Protein AF-A0A225UUI8-F1 (afdb_monomer)

Solvent-accessible surface area (backbone atoms only — not comparable to full-atom values): 7950 Å² total; per-residue (Å²): 134,84,84,74,78,85,65,75,52,76,45,76,52,72,54,65,91,89,71,49,69,57,58,53,52,52,50,53,52,51,49,32,45,74,70,74,38,69,58,26,63,43,40,30,12,69,45,67,69,58,5,58,72,57,80,35,36,26,50,45,74,73,54,43,32,38,93,92,49,36,50,56,74,58,83,82,50,72,66,54,30,56,53,55,65,54,36,47,36,39,35,34,38,50,42,36,50,27,39,46,57,48,54,50,26,48,30,55,51,33,12,75,51,35,99,37,56,92,35,69,51,18,57,34,25,37,36,38,26,36,40,81,88,52,80,70,33,86,94,52,56,55,63,123

Sequence (144 aa):
MAYSLKDQLIGYLGGEAGTGKSTVVDALLTFAQKWGRTGSVETLAFTGVAAINIHGRTIHSARNLKLNGAEPNSAPTIEMKSKFSRVVLVIIDEISITDQGLLGGMDAVSRSMSKTPNKYMGGKHVLFIGDFLQLPPVAGSPCK

Organism: NCBI:txid4795

Nearest PDB structures (foldseek):
  6s3h-assembly2_B  TM=8.633E-01  e=3.816E-10  Thermus oshimai JL-2
  7bil-assembly1_A  TM=8.461E-01  e=1.020E-09  Thermus oshimai JL-2
  8bnv-assembly1_A  TM=8.263E-01  e=5.038E-09  Deferribacter desulfuricans
  6xzt-assembly2_B  TM=7.621E-01  e=4.456E-09  Thermus oshimai JL-2
  8bns-assembly1_B  TM=7.630E-01  e=1.831E-08  Sulfurihydrogenibium sp. YO3AOP1

InterPro domains:
  IPR010285 DNA helicase Pif1-like, DEAD-box helicase domain [PF05970] (12-140)
  IPR027417 P-loop containing nucleoside triphosphate hydrolase [G3DSA:3.40.50.300] (2-144)
  IPR027417 P-loop containing nucleoside triphosphate hydrolase [SSF52540] (12-139)
  IPR051055 PIF1 DNA helicase [PTHR47642] (13-140)

Secondary structure (DSSP, 8-state):
------S--EEEEE--TTSSHHHHHHHHHHHHHHTT-TTSEEEEESSHHHHHHTT-EEHHHHHTB-TTSSSBSSPPPHHHHHHHHH--EEEEE-GGG-BHHHHHHHHHHHHHTSS-TTSGGGG-EEEEEE-TTSPPPTTS-B--

Structure (mmCIF, N/CA/C/O backbone):
data_AF-A0A225UUI8-F1
#
_entry.id   AF-A0A225UUI8-F1
#
loop_
_atom_site.group_PDB
_atom_site.id
_atom_site.type_symbol
_atom_site.label_atom_id
_atom_site.label_alt_id
_atom_site.label_comp_id
_atom_site.label_asym_id
_atom_site.label_entity_id
_atom_site.label_seq_id
_atom_site.pdbx_PDB_ins_code
_atom_site.Cartn_x
_atom_site.Cartn_y
_atom_site.Cartn_z
_atom_site.occupancy
_atom_site.B_iso_or_equiv
_atom_site.auth_seq_id
_atom_site.auth_comp_id
_atom_site.auth_asym_id
_atom_site.auth_atom_id
_atom_site.pdbx_PDB_model_num
ATOM 1 N N . MET A 1 1 ? -28.727 -9.499 4.045 1.00 37.12 1 MET A N 1
ATOM 2 C CA . MET A 1 1 ? -27.684 -10.454 3.613 1.00 37.12 1 MET A CA 1
ATOM 3 C C . MET A 1 1 ? -26.326 -9.797 3.793 1.00 37.12 1 MET A C 1
ATOM 5 O O . MET A 1 1 ? -26.022 -8.855 3.075 1.00 37.12 1 MET A O 1
ATOM 9 N N . ALA A 1 2 ? -25.545 -10.214 4.789 1.00 40.81 2 ALA A N 1
ATOM 10 C CA . ALA A 1 2 ? -24.161 -9.768 4.915 1.00 40.81 2 ALA A CA 1
ATOM 11 C C . ALA A 1 2 ? -23.314 -10.620 3.964 1.00 40.81 2 ALA A C 1
ATOM 13 O O . ALA A 1 2 ? -23.236 -11.834 4.144 1.00 40.81 2 ALA A O 1
ATOM 14 N N . TYR A 1 3 ? -22.724 -10.014 2.933 1.00 47.34 3 TYR A N 1
ATOM 15 C CA . TYR A 1 3 ? -21.695 -10.686 2.143 1.00 47.34 3 TYR A CA 1
ATOM 16 C C . TYR A 1 3 ? -20.534 -11.026 3.085 1.00 47.34 3 TYR A C 1
ATOM 18 O O . TYR A 1 3 ? -19.801 -10.145 3.531 1.00 47.34 3 TYR A O 1
ATOM 26 N N . SER A 1 4 ? -20.400 -12.304 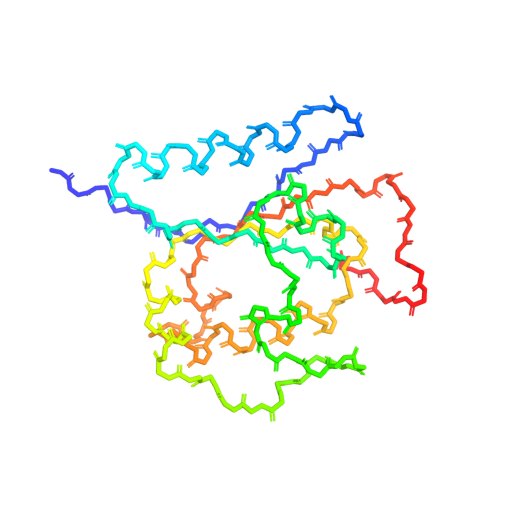3.434 1.00 46.94 4 SER A N 1
ATOM 27 C CA . SER A 1 4 ? -19.213 -12.822 4.103 1.00 46.94 4 SER A CA 1
ATOM 28 C C . SER A 1 4 ? -18.116 -12.898 3.041 1.00 46.94 4 SER A C 1
ATOM 30 O O . SER A 1 4 ? -18.124 -13.801 2.207 1.00 46.94 4 SER A O 1
ATOM 32 N N . LEU A 1 5 ? -17.225 -11.901 3.011 1.00 58.38 5 LEU A N 1
ATOM 33 C CA . LEU A 1 5 ? -15.968 -11.974 2.261 1.00 58.38 5 LEU A CA 1
ATOM 34 C C . LEU A 1 5 ? -15.175 -13.137 2.858 1.00 58.38 5 LEU A C 1
ATOM 36 O O . LEU A 1 5 ? -14.598 -13.000 3.936 1.00 58.38 5 LEU A O 1
ATOM 40 N N . LYS A 1 6 ? -15.266 -14.313 2.228 1.00 63.12 6 LYS A N 1
ATOM 41 C CA . LYS A 1 6 ? -14.818 -15.555 2.863 1.00 63.12 6 LYS A CA 1
ATOM 42 C C . LYS A 1 6 ? -13.304 -15.695 2.951 1.00 63.12 6 LYS A C 1
ATOM 44 O O . LYS A 1 6 ? -12.867 -16.380 3.860 1.00 63.12 6 LYS A O 1
ATOM 49 N N . ASP A 1 7 ? -12.523 -14.955 2.167 1.00 84.00 7 ASP A N 1
ATOM 50 C CA . ASP A 1 7 ? -11.063 -14.966 2.270 1.00 84.00 7 ASP A CA 1
ATOM 51 C C . ASP A 1 7 ? -10.444 -13.595 1.981 1.00 84.00 7 ASP A C 1
ATOM 53 O O . ASP A 1 7 ? -11.041 -12.714 1.353 1.00 84.00 7 ASP A O 1
ATOM 57 N N . GLN A 1 8 ? -9.226 -13.394 2.483 1.00 91.81 8 GLN A N 1
ATOM 58 C CA . GLN A 1 8 ? -8.447 -12.194 2.203 1.00 91.81 8 GLN A CA 1
ATOM 59 C C . GLN A 1 8 ? -8.029 -12.194 0.727 1.00 91.81 8 GLN A C 1
ATOM 61 O O . GLN A 1 8 ? -7.195 -12.994 0.321 1.00 91.81 8 GLN A O 1
ATOM 66 N N . LEU A 1 9 ? -8.566 -11.264 -0.066 1.00 93.81 9 LEU A N 1
ATOM 67 C CA . LEU A 1 9 ? -8.033 -10.955 -1.395 1.00 93.81 9 LEU A CA 1
ATOM 68 C C . LEU A 1 9 ? -6.578 -10.468 -1.310 1.00 93.81 9 LEU A C 1
ATOM 70 O O . LEU A 1 9 ? -6.300 -9.456 -0.662 1.00 93.81 9 LEU A O 1
ATOM 74 N N . ILE A 1 10 ? -5.699 -11.158 -2.029 1.00 94.56 10 ILE A N 1
ATOM 75 C CA . ILE A 1 10 ? -4.363 -10.703 -2.415 1.00 94.56 10 ILE A CA 1
ATOM 76 C C . ILE A 1 10 ? -4.329 -10.791 -3.941 1.00 94.56 10 ILE A C 1
ATOM 78 O O . ILE A 1 10 ? -4.325 -11.887 -4.495 1.00 94.56 10 ILE A O 1
ATOM 82 N N . GLY A 1 11 ? -4.416 -9.646 -4.613 1.00 94.31 11 GLY A N 1
ATOM 83 C CA . GLY A 1 11 ? -4.537 -9.558 -6.067 1.00 94.31 11 GLY A CA 1
ATOM 84 C C . GLY A 1 11 ? -3.393 -8.778 -6.702 1.00 94.31 11 GLY A C 1
ATOM 85 O O . GLY A 1 11 ? -2.742 -7.970 -6.042 1.00 94.31 11 GLY A O 1
ATOM 86 N N . TYR A 1 12 ? -3.192 -8.997 -7.999 1.00 94.12 12 TYR A N 1
ATOM 87 C CA . TYR A 1 12 ? -2.269 -8.237 -8.835 1.00 94.12 12 TYR A CA 1
ATOM 88 C C . TYR A 1 12 ? -2.999 -7.724 -10.080 1.00 94.12 12 TYR A C 1
ATOM 90 O O . TYR A 1 12 ? -3.720 -8.479 -10.733 1.00 94.12 12 TYR A O 1
ATOM 98 N N . LEU A 1 13 ? -2.812 -6.445 -10.397 1.00 92.88 13 LEU A N 1
ATOM 99 C CA . LEU A 1 13 ? -3.278 -5.792 -11.613 1.00 92.88 13 LEU A CA 1
ATOM 100 C C . LEU A 1 13 ? -2.059 -5.363 -12.435 1.00 92.88 13 LEU A C 1
ATOM 102 O O . LEU A 1 13 ? -1.441 -4.328 -12.176 1.00 92.88 13 LEU A O 1
ATOM 106 N N . GLY A 1 14 ? -1.730 -6.194 -13.420 1.00 90.50 14 GLY A N 1
ATOM 107 C CA . GLY A 1 14 ? -0.662 -5.945 -14.379 1.00 90.50 14 GLY A CA 1
ATOM 108 C C . GLY A 1 14 ? -1.147 -5.299 -15.669 1.00 90.50 14 GLY A C 1
ATOM 109 O O . GLY A 1 14 ? -2.333 -5.324 -15.995 1.00 90.50 14 GLY A O 1
ATOM 110 N N . GLY A 1 15 ? -0.203 -4.739 -16.416 1.00 85.69 15 GLY A N 1
ATOM 111 C CA . GLY A 1 15 ? -0.424 -4.204 -17.755 1.00 85.69 15 GLY A CA 1
ATOM 112 C C . GLY A 1 15 ? 0.651 -3.195 -18.125 1.00 85.69 15 GLY A C 1
ATOM 113 O O . GLY A 1 15 ? 1.226 -2.562 -17.240 1.00 85.69 15 GLY A O 1
ATOM 114 N N . GLU A 1 16 ? 0.877 -2.998 -19.420 1.00 82.69 16 GLU A N 1
ATOM 115 C CA . GLU A 1 16 ? 1.845 -2.023 -19.931 1.00 82.69 16 GLU A CA 1
ATOM 116 C C . GLU A 1 16 ? 1.486 -0.576 -19.549 1.00 82.69 16 GLU A C 1
ATOM 118 O O . GLU A 1 16 ? 0.378 -0.275 -19.072 1.00 82.69 16 GLU A O 1
ATOM 123 N N . ALA A 1 17 ? 2.416 0.359 -19.738 1.00 79.44 17 ALA A N 1
ATOM 124 C CA . ALA A 1 17 ? 2.125 1.786 -19.617 1.00 79.44 17 ALA A CA 1
ATOM 125 C C . ALA A 1 17 ? 0.946 2.189 -20.530 1.00 79.44 17 ALA A C 1
ATOM 127 O O . ALA A 1 17 ? 0.825 1.725 -21.658 1.00 79.44 17 ALA A O 1
ATOM 128 N N . GLY A 1 18 ? 0.041 3.036 -20.030 1.00 81.44 18 GLY A N 1
ATOM 129 C CA . GLY A 1 18 ? -1.124 3.496 -20.803 1.00 81.44 18 GLY A CA 1
ATOM 130 C C . GLY A 1 18 ? -2.328 2.541 -20.848 1.00 81.44 18 GLY A C 1
ATOM 131 O O . GLY A 1 18 ? -3.357 2.905 -21.402 1.00 81.44 18 GLY A O 1
ATOM 132 N N . THR A 1 19 ? -2.272 1.372 -20.201 1.00 86.00 19 THR A N 1
ATOM 133 C CA . THR A 1 19 ? -3.394 0.401 -20.151 1.00 86.00 19 THR A CA 1
ATOM 134 C C . THR A 1 19 ? -4.546 0.777 -19.204 1.00 86.00 19 THR A C 1
ATOM 136 O O . THR A 1 19 ? -5.499 0.018 -19.058 1.00 86.00 19 THR A O 1
ATOM 139 N N . GLY A 1 20 ? -4.484 1.940 -18.545 1.00 86.62 20 GLY A N 1
ATOM 140 C CA . GLY A 1 20 ? -5.561 2.426 -17.670 1.00 86.62 20 GLY A CA 1
ATOM 141 C C . GLY A 1 20 ? -5.537 1.893 -16.230 1.00 86.62 20 GLY A C 1
ATOM 142 O O . GLY A 1 20 ? -6.542 1.985 -15.532 1.00 86.62 20 GLY A O 1
ATOM 143 N N . LYS A 1 21 ? -4.403 1.369 -15.740 1.00 90.62 21 LYS A N 1
ATOM 144 C CA . LYS A 1 21 ? -4.266 0.898 -14.343 1.00 90.62 21 LYS A CA 1
ATOM 145 C C . LYS A 1 21 ? -4.662 1.969 -13.314 1.00 90.62 21 LYS A C 1
ATOM 147 O O . LYS A 1 21 ? -5.450 1.686 -12.416 1.00 90.62 21 LYS A O 1
ATOM 152 N N . SER A 1 22 ? -4.197 3.209 -13.486 1.00 89.12 22 SER A N 1
ATOM 153 C CA . SER A 1 22 ? -4.571 4.334 -12.613 1.00 89.12 22 SER A CA 1
ATOM 154 C C . SER A 1 22 ? -6.072 4.635 -12.675 1.00 89.12 22 SER A C 1
ATOM 156 O O . SER A 1 22 ? -6.688 4.876 -11.645 1.00 89.12 22 SER A O 1
ATOM 158 N N . THR A 1 23 ? -6.706 4.476 -13.842 1.00 92.19 23 THR A N 1
ATOM 159 C CA . THR A 1 23 ? -8.164 4.619 -13.993 1.00 92.19 23 THR A CA 1
ATOM 160 C C . THR A 1 23 ? -8.937 3.598 -13.155 1.00 92.19 23 THR A C 1
ATOM 162 O O . THR A 1 23 ? -10.003 3.913 -12.625 1.00 92.19 23 THR A O 1
ATOM 165 N N . VAL A 1 24 ? -8.409 2.381 -12.979 1.00 93.88 24 VAL A N 1
ATOM 166 C CA . VAL A 1 24 ? -9.006 1.384 -12.073 1.00 93.88 24 VAL A CA 1
ATOM 167 C C . VAL A 1 24 ? -8.914 1.846 -10.618 1.00 93.88 24 VAL A C 1
ATOM 169 O O . VAL A 1 24 ? -9.884 1.710 -9.871 1.00 93.88 24 VAL A O 1
ATOM 172 N N . VAL A 1 25 ? -7.782 2.431 -10.215 1.00 94.56 25 VAL A N 1
ATOM 173 C CA . VAL A 1 25 ? -7.618 3.002 -8.870 1.00 94.56 25 VAL A CA 1
ATOM 174 C C . VAL A 1 25 ? -8.617 4.134 -8.637 1.00 94.56 25 VAL A C 1
ATOM 176 O O . VAL A 1 25 ? -9.333 4.117 -7.633 1.00 94.56 25 VAL A O 1
ATOM 179 N N . ASP A 1 26 ? -8.745 5.056 -9.590 1.00 95.06 26 ASP A N 1
ATOM 180 C CA . ASP A 1 26 ? -9.687 6.177 -9.513 1.00 95.06 26 ASP A CA 1
ATOM 181 C C . ASP A 1 26 ? -11.137 5.700 -9.412 1.00 95.06 26 ASP A C 1
ATOM 183 O O . ASP A 1 26 ? -11.925 6.231 -8.621 1.00 95.06 26 ASP A O 1
ATOM 187 N N . ALA A 1 27 ? -11.495 4.657 -10.164 1.00 95.69 27 ALA A N 1
ATOM 188 C CA . ALA A 1 27 ? -12.815 4.046 -10.095 1.00 95.69 27 ALA A CA 1
ATOM 189 C C . ALA A 1 27 ? -13.091 3.448 -8.705 1.00 95.69 27 ALA A C 1
ATOM 191 O O . ALA A 1 27 ? -14.172 3.668 -8.153 1.00 95.69 27 ALA A O 1
ATOM 192 N N . LEU A 1 28 ? -12.120 2.747 -8.105 1.00 95.69 28 LEU A N 1
ATOM 193 C CA . LEU A 1 28 ? -12.242 2.173 -6.758 1.00 95.69 28 LEU A CA 1
ATOM 194 C C . LEU A 1 28 ? -12.359 3.252 -5.672 1.00 95.69 28 LEU A C 1
ATOM 196 O O . LEU A 1 28 ? -13.188 3.129 -4.765 1.00 95.69 28 LEU A O 1
ATOM 200 N N . LEU A 1 29 ? -11.572 4.325 -5.771 1.00 95.88 29 LEU A N 1
ATOM 201 C CA . LEU A 1 29 ? -11.645 5.468 -4.858 1.00 95.88 29 LEU A CA 1
ATOM 202 C C . LEU A 1 29 ? -12.996 6.185 -4.971 1.00 95.88 29 LEU A C 1
ATOM 204 O O . LEU A 1 29 ? -13.671 6.407 -3.961 1.00 95.88 29 LEU A O 1
ATOM 208 N N . THR A 1 30 ? -13.433 6.473 -6.199 1.00 96.25 30 THR A N 1
ATOM 209 C CA . THR A 1 30 ? -14.732 7.102 -6.487 1.00 96.25 30 THR A CA 1
ATOM 210 C C . THR A 1 30 ? -15.881 6.254 -5.959 1.00 96.25 30 THR A C 1
ATOM 212 O O . THR A 1 30 ? -16.831 6.763 -5.363 1.00 96.25 30 THR A O 1
ATOM 215 N N . PHE A 1 31 ? -15.798 4.942 -6.149 1.00 95.75 31 PHE A N 1
ATOM 216 C CA . PHE A 1 31 ? -16.769 3.991 -5.642 1.00 95.75 31 PHE A CA 1
ATOM 217 C C . PHE A 1 31 ? -16.845 4.011 -4.113 1.00 95.75 31 PHE A C 1
ATOM 219 O O . PHE A 1 31 ? -17.935 4.147 -3.557 1.00 95.75 31 PHE A O 1
ATOM 226 N N . ALA A 1 32 ? -15.701 3.947 -3.426 1.00 95.25 32 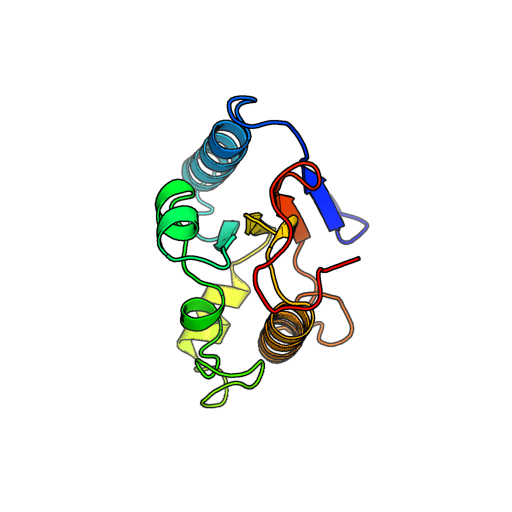ALA A N 1
ATOM 227 C CA . ALA A 1 32 ? -15.645 4.014 -1.969 1.00 95.25 32 ALA A CA 1
ATOM 228 C C . ALA A 1 32 ? -16.242 5.324 -1.432 1.00 95.25 32 ALA A C 1
ATOM 230 O O . ALA A 1 32 ? -16.984 5.305 -0.447 1.00 95.25 32 ALA A O 1
ATOM 231 N N . GLN A 1 33 ? -15.973 6.448 -2.102 1.00 95.06 33 GLN A N 1
ATOM 232 C CA . GLN A 1 33 ? -16.546 7.748 -1.761 1.00 95.06 33 GLN A CA 1
ATOM 233 C C . GLN A 1 33 ? -18.067 7.768 -1.957 1.00 95.06 33 GLN A C 1
ATOM 235 O O . GLN A 1 33 ? -18.797 8.129 -1.033 1.00 95.06 33 GLN A O 1
ATOM 240 N N . LYS A 1 34 ? -18.561 7.344 -3.128 1.00 96.06 34 LYS A N 1
ATOM 241 C CA . LYS A 1 34 ? -20.002 7.306 -3.435 1.00 96.06 34 LYS A CA 1
ATOM 242 C C . LYS A 1 34 ? -20.777 6.390 -2.494 1.00 96.06 34 LYS A C 1
ATOM 244 O O . LYS A 1 34 ? -21.935 6.661 -2.197 1.00 96.06 34 LYS A O 1
ATOM 249 N N . TRP A 1 35 ? -20.133 5.344 -1.983 1.00 94.50 35 TRP A N 1
ATOM 250 C CA . TRP A 1 35 ? -20.734 4.427 -1.018 1.00 94.50 35 TRP A CA 1
ATOM 251 C C . TRP A 1 35 ? -20.611 4.890 0.447 1.00 94.50 35 TRP A C 1
ATOM 253 O O . TRP A 1 35 ? -20.917 4.124 1.363 1.00 94.50 35 TRP A O 1
ATOM 263 N N . GLY A 1 36 ? -20.148 6.121 0.697 1.00 94.19 36 GLY A N 1
ATOM 264 C CA . GLY A 1 36 ? -20.007 6.683 2.045 1.00 94.19 36 GLY A CA 1
ATOM 265 C C . GLY A 1 36 ? -18.900 6.029 2.879 1.00 94.19 36 GLY 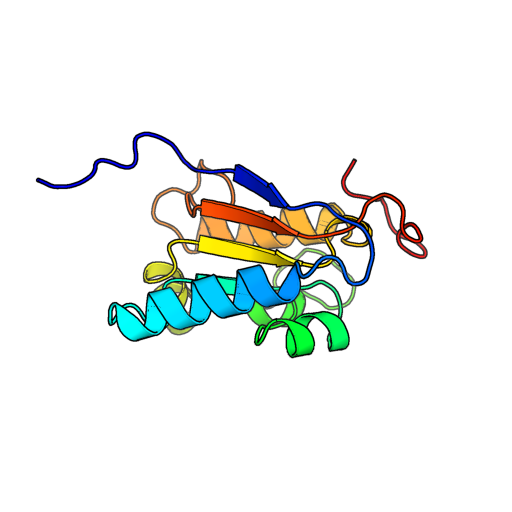A C 1
ATOM 266 O O . GLY A 1 36 ? -18.906 6.119 4.104 1.00 94.19 36 GLY A O 1
ATOM 267 N N . ARG A 1 37 ? -17.949 5.347 2.232 1.00 94.12 37 ARG A N 1
ATOM 268 C CA . ARG A 1 37 ? -16.831 4.628 2.861 1.00 94.12 37 ARG A CA 1
ATOM 269 C C . ARG A 1 37 ? -15.491 5.276 2.525 1.00 94.12 37 ARG A C 1
ATOM 271 O O . ARG A 1 37 ? -14.508 4.589 2.233 1.00 94.12 37 ARG A O 1
ATOM 278 N N . THR A 1 38 ? -15.437 6.602 2.572 1.00 91.94 38 THR A N 1
ATOM 279 C CA . THR A 1 38 ? -14.199 7.364 2.384 1.00 91.94 38 THR A CA 1
ATOM 280 C C . THR A 1 38 ? -13.123 6.883 3.363 1.00 91.94 38 THR A C 1
ATOM 282 O O . THR A 1 38 ? -13.368 6.761 4.564 1.00 91.94 38 THR A O 1
ATOM 285 N N . GLY A 1 39 ? -11.931 6.579 2.846 1.00 92.38 39 GLY A N 1
ATOM 286 C CA . GLY A 1 39 ? -10.819 6.022 3.627 1.00 92.38 39 GLY A CA 1
ATOM 287 C C . GLY A 1 39 ? -10.854 4.501 3.824 1.00 92.38 39 GLY A C 1
ATOM 288 O O . GLY A 1 39 ? -10.004 3.969 4.533 1.00 92.38 39 GLY A O 1
ATOM 289 N N . SER A 1 40 ? -11.801 3.786 3.203 1.00 96.12 40 SER A N 1
ATOM 290 C CA . SER A 1 40 ? -11.772 2.314 3.143 1.00 96.12 40 SER A CA 1
ATOM 291 C C . SER A 1 40 ? -10.772 1.762 2.122 1.00 96.12 40 SER A C 1
ATOM 293 O O . SER A 1 40 ? -10.412 0.588 2.196 1.00 96.12 40 SER A O 1
ATOM 295 N N . VAL A 1 41 ? -10.289 2.599 1.206 1.00 97.12 41 VAL A N 1
ATOM 296 C CA . VAL A 1 41 ? -9.220 2.277 0.259 1.00 97.12 41 VAL A CA 1
ATOM 297 C C . VAL A 1 41 ? -8.024 3.161 0.600 1.00 97.12 41 VAL A C 1
ATOM 299 O O . VAL A 1 41 ? -8.163 4.382 0.668 1.00 97.12 41 VAL A O 1
ATOM 302 N N . GLU A 1 42 ? -6.870 2.551 0.857 1.00 97.31 42 GLU A N 1
ATOM 303 C CA . GLU A 1 42 ? -5.596 3.247 1.055 1.00 97.31 42 GLU A CA 1
ATOM 304 C C . GLU A 1 42 ? -4.686 2.956 -0.138 1.00 97.31 42 GLU A C 1
ATOM 306 O O . GLU A 1 42 ? -4.409 1.794 -0.420 1.00 97.31 42 GLU A O 1
ATOM 311 N N . THR A 1 43 ? -4.220 3.995 -0.830 1.00 96.88 43 THR A N 1
ATOM 312 C CA . THR A 1 43 ? -3.310 3.881 -1.976 1.00 96.88 43 THR A CA 1
ATOM 313 C C . THR A 1 43 ? -1.892 4.267 -1.569 1.00 96.88 43 THR A C 1
ATOM 315 O O . THR A 1 43 ? -1.662 5.288 -0.910 1.00 96.88 43 THR A O 1
ATOM 318 N N . LEU A 1 44 ? -0.932 3.417 -1.924 1.00 96.19 44 LEU A N 1
ATOM 319 C CA . LEU A 1 44 ? 0.467 3.517 -1.536 1.00 96.19 44 LEU A CA 1
ATOM 320 C C . LEU A 1 44 ? 1.372 3.271 -2.739 1.00 96.19 44 LEU A C 1
ATOM 322 O O . LEU A 1 44 ? 1.030 2.485 -3.614 1.00 96.19 44 LEU A O 1
ATOM 326 N N . ALA A 1 45 ? 2.538 3.906 -2.760 1.00 93.62 45 ALA A N 1
ATOM 327 C CA . ALA A 1 45 ? 3.564 3.644 -3.767 1.00 93.62 45 ALA A CA 1
ATOM 328 C C . ALA A 1 45 ? 4.975 3.767 -3.180 1.00 93.62 45 ALA A C 1
ATOM 330 O O . ALA A 1 45 ? 5.171 4.342 -2.101 1.00 93.62 45 ALA A O 1
ATOM 331 N N . PHE A 1 46 ? 5.973 3.251 -3.899 1.00 88.31 46 PHE A N 1
ATOM 332 C CA . PHE A 1 46 ? 7.376 3.399 -3.510 1.00 88.31 46 PHE A CA 1
ATOM 333 C C . PHE A 1 46 ? 7.865 4.850 -3.655 1.00 88.31 46 PHE A C 1
ATOM 335 O O . PHE A 1 46 ? 8.432 5.415 -2.716 1.00 88.31 46 PHE A O 1
ATOM 342 N N . THR A 1 47 ? 7.600 5.474 -4.807 1.00 88.19 47 THR A N 1
ATOM 343 C CA . THR A 1 47 ? 8.073 6.827 -5.135 1.00 88.19 47 THR A CA 1
ATOM 344 C C . THR A 1 47 ? 7.005 7.894 -4.891 1.00 88.19 47 THR A C 1
ATOM 346 O O . THR A 1 47 ? 5.803 7.626 -4.912 1.00 88.19 47 THR A O 1
ATOM 349 N N . GLY A 1 48 ? 7.443 9.138 -4.671 1.00 88.31 48 GLY A N 1
ATOM 350 C CA . GLY A 1 48 ? 6.534 10.272 -4.471 1.00 88.31 48 GLY A CA 1
ATOM 351 C C . GLY A 1 48 ? 5.680 10.588 -5.702 1.00 88.31 48 GLY A C 1
ATOM 352 O O . GLY A 1 48 ? 4.496 10.872 -5.561 1.00 88.31 48 GLY A O 1
ATOM 353 N N . VAL A 1 49 ? 6.254 10.485 -6.905 1.00 89.06 49 VAL A N 1
ATOM 354 C CA . VAL A 1 49 ? 5.534 10.744 -8.163 1.00 89.06 49 VAL A CA 1
ATOM 355 C C . VAL A 1 49 ? 4.430 9.708 -8.378 1.00 89.06 49 VAL A C 1
ATOM 357 O O . VAL A 1 49 ? 3.288 10.084 -8.630 1.00 89.06 49 VAL A O 1
ATOM 360 N N . ALA A 1 50 ? 4.733 8.419 -8.189 1.00 88.44 50 ALA A N 1
ATOM 361 C CA . ALA A 1 50 ? 3.729 7.362 -8.292 1.00 88.44 50 ALA A CA 1
ATOM 362 C C . ALA A 1 50 ? 2.623 7.529 -7.240 1.00 88.44 50 ALA A C 1
ATOM 364 O O . ALA A 1 50 ? 1.444 7.428 -7.564 1.00 88.44 50 ALA A O 1
ATOM 365 N N . ALA A 1 51 ? 2.985 7.883 -6.000 1.00 92.56 51 ALA A N 1
ATOM 366 C CA . ALA A 1 51 ? 2.006 8.134 -4.946 1.00 92.56 51 ALA A CA 1
ATOM 367 C C . ALA A 1 51 ? 1.029 9.262 -5.317 1.00 92.56 51 ALA A C 1
ATOM 369 O O . ALA A 1 51 ? -0.169 9.121 -5.088 1.00 92.56 51 ALA A O 1
ATOM 370 N N . ILE A 1 52 ? 1.511 10.355 -5.918 1.00 91.81 52 ILE A N 1
ATOM 371 C CA . ILE A 1 52 ? 0.654 11.459 -6.378 1.00 91.81 52 ILE A CA 1
ATOM 372 C C . ILE A 1 52 ? -0.313 10.986 -7.472 1.00 91.81 52 ILE A C 1
ATOM 374 O O . ILE A 1 52 ? -1.498 11.312 -7.406 1.00 91.81 52 ILE A O 1
ATOM 378 N N . ASN A 1 53 ? 0.167 10.181 -8.424 1.00 88.44 53 ASN A N 1
ATOM 379 C CA . ASN A 1 53 ? -0.630 9.695 -9.556 1.00 88.44 53 ASN A CA 1
ATOM 380 C C . ASN A 1 53 ? -1.822 8.819 -9.145 1.00 88.44 53 ASN A C 1
ATOM 382 O O . ASN A 1 53 ? -2.792 8.737 -9.889 1.00 88.44 53 ASN A O 1
ATOM 386 N N . ILE A 1 54 ? -1.763 8.179 -7.976 1.00 90.88 54 ILE A N 1
ATOM 387 C CA . ILE A 1 54 ? -2.836 7.327 -7.434 1.00 90.88 54 ILE A CA 1
ATOM 388 C C . ILE A 1 54 ? -3.544 7.953 -6.222 1.00 90.88 54 ILE A C 1
ATOM 390 O O . ILE A 1 54 ? -4.159 7.245 -5.415 1.00 90.88 54 ILE A O 1
ATOM 394 N N . HIS A 1 55 ? -3.401 9.270 -6.038 1.00 93.00 55 HIS A N 1
ATOM 395 C CA . HIS A 1 55 ? -3.975 10.019 -4.913 1.00 93.00 55 HIS A CA 1
ATOM 396 C C . HIS A 1 55 ? -3.597 9.453 -3.531 1.00 93.00 55 HIS A C 1
ATOM 398 O O . HIS A 1 55 ? -4.387 9.471 -2.585 1.00 93.00 55 HIS A O 1
ATOM 404 N N . GLY A 1 56 ? -2.385 8.915 -3.432 1.00 94.25 56 GLY A N 1
ATOM 405 C CA . GLY A 1 56 ? -1.897 8.146 -2.301 1.00 94.25 56 GLY A CA 1
ATOM 406 C C . GLY A 1 56 ? -0.739 8.792 -1.559 1.00 94.25 56 GLY A C 1
ATOM 407 O O . GLY A 1 56 ? -0.483 9.995 -1.620 1.00 94.25 56 GLY A O 1
ATOM 408 N N . ARG A 1 57 ? -0.031 7.953 -0.806 1.00 95.50 57 ARG A N 1
ATOM 409 C CA . ARG A 1 57 ? 1.159 8.330 -0.035 1.00 95.50 57 ARG A CA 1
ATOM 410 C C . ARG A 1 57 ? 2.297 7.363 -0.312 1.00 95.50 57 ARG A C 1
ATOM 412 O O . ARG A 1 57 ? 2.078 6.223 -0.704 1.00 95.50 57 ARG A O 1
ATOM 419 N N . THR A 1 58 ? 3.526 7.791 -0.057 1.00 94.75 58 THR A N 1
ATOM 420 C CA . THR A 1 58 ? 4.648 6.850 -0.095 1.00 94.75 58 THR A CA 1
ATOM 421 C C . THR A 1 58 ? 4.529 5.830 1.037 1.00 94.75 58 THR A C 1
ATOM 423 O O . THR A 1 58 ? 4.044 6.162 2.123 1.00 94.75 58 THR A O 1
ATOM 426 N N . ILE A 1 59 ? 5.023 4.607 0.829 1.00 94.50 59 ILE A N 1
ATOM 427 C CA . ILE A 1 59 ? 5.064 3.572 1.879 1.00 94.50 59 ILE A CA 1
ATOM 428 C C . ILE A 1 59 ? 5.765 4.103 3.143 1.00 94.50 59 ILE A C 1
ATOM 430 O O . ILE A 1 59 ? 5.242 3.965 4.252 1.00 94.50 59 ILE A O 1
ATOM 434 N N . HIS A 1 60 ? 6.894 4.800 2.964 1.00 93.50 60 HIS A N 1
ATOM 435 C CA . HIS A 1 60 ? 7.655 5.434 4.043 1.00 93.50 60 HIS A CA 1
ATOM 436 C C . HIS A 1 60 ? 6.792 6.365 4.902 1.00 93.50 60 HIS A C 1
ATOM 438 O O . HIS A 1 60 ? 6.739 6.215 6.122 1.00 93.50 60 HIS A O 1
ATOM 444 N N . SER A 1 61 ? 6.066 7.293 4.272 1.00 93.06 61 SER A N 1
ATOM 445 C CA . SER A 1 61 ? 5.225 8.257 4.993 1.00 93.06 61 SER A CA 1
ATOM 446 C C . SER A 1 61 ? 3.978 7.613 5.608 1.00 93.06 61 SER A C 1
ATOM 448 O O . SER A 1 61 ? 3.565 7.980 6.706 1.00 93.06 61 SER A O 1
ATOM 450 N N . ALA A 1 62 ? 3.383 6.619 4.945 1.00 94.06 62 ALA A N 1
ATOM 451 C CA . ALA A 1 62 ? 2.170 5.962 5.423 1.00 94.06 62 ALA A CA 1
ATOM 452 C C . ALA A 1 62 ? 2.402 5.016 6.608 1.00 94.06 62 ALA A C 1
ATOM 454 O O . ALA A 1 62 ? 1.473 4.770 7.385 1.00 94.06 62 ALA A O 1
ATOM 455 N N . ARG A 1 63 ? 3.612 4.463 6.735 1.00 95.06 63 ARG A N 1
ATOM 456 C CA . ARG A 1 63 ? 3.990 3.519 7.797 1.00 95.06 63 ARG A CA 1
ATOM 457 C C . ARG A 1 63 ? 5.059 4.057 8.749 1.00 95.06 63 ARG A C 1
ATOM 459 O O . ARG A 1 63 ? 5.442 3.344 9.667 1.00 95.06 63 ARG A O 1
ATOM 466 N N . ASN A 1 64 ? 5.463 5.319 8.589 1.00 94.75 64 ASN A N 1
ATOM 467 C CA . ASN A 1 64 ? 6.497 5.977 9.389 1.00 94.75 64 ASN A CA 1
ATOM 468 C C . ASN A 1 64 ? 7.818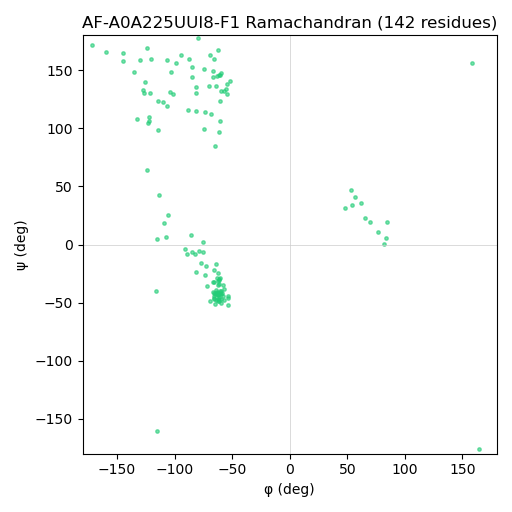 5.183 9.417 1.00 94.75 64 ASN A C 1
ATOM 470 O O . ASN A 1 64 ? 8.388 4.947 10.482 1.00 94.75 64 ASN A O 1
ATOM 474 N N . LEU A 1 65 ? 8.275 4.730 8.247 1.00 93.12 65 LEU A N 1
ATOM 475 C CA . LEU A 1 65 ? 9.518 3.964 8.109 1.00 93.12 65 LEU A CA 1
ATOM 476 C C . LEU A 1 65 ? 10.734 4.892 7.991 1.00 93.12 65 LEU A C 1
ATOM 478 O O . LEU A 1 65 ? 10.623 6.028 7.522 1.00 93.12 65 LEU A O 1
ATOM 482 N N . LYS A 1 66 ? 11.901 4.403 8.419 1.00 90.00 66 LYS A N 1
ATOM 483 C CA . LYS A 1 66 ? 13.200 5.057 8.201 1.00 90.00 66 LYS A CA 1
ATOM 484 C C . LYS A 1 66 ? 13.467 5.183 6.695 1.00 90.00 66 LYS A C 1
ATOM 486 O O . LYS A 1 66 ? 13.113 4.300 5.930 1.00 90.00 66 LYS A O 1
ATOM 491 N N . LEU A 1 67 ? 14.132 6.254 6.260 1.00 82.31 67 LEU A N 1
ATOM 492 C CA . LEU A 1 67 ? 14.407 6.477 4.828 1.00 82.31 67 LEU A CA 1
ATOM 493 C C . LEU A 1 67 ? 15.352 5.431 4.217 1.00 82.31 67 LEU A C 1
ATOM 495 O O . LEU A 1 67 ? 15.207 5.081 3.053 1.00 82.31 67 LEU A O 1
ATOM 499 N N . ASN A 1 68 ? 16.295 4.919 5.011 1.00 80.69 68 ASN A N 1
ATOM 500 C CA . ASN A 1 68 ? 17.306 3.956 4.565 1.00 80.69 68 ASN A CA 1
ATOM 501 C C . ASN A 1 68 ? 17.017 2.535 5.078 1.00 80.69 68 ASN A C 1
ATOM 503 O O . ASN A 1 68 ? 17.944 1.755 5.282 1.00 80.69 68 ASN A O 1
ATOM 507 N N . GLY A 1 69 ? 15.758 2.201 5.377 1.00 79.81 69 GLY A N 1
ATOM 508 C CA . GLY A 1 69 ? 15.442 0.877 5.896 1.00 79.81 69 GLY A CA 1
ATOM 509 C C . GLY A 1 69 ? 13.958 0.570 6.006 1.00 79.81 69 GLY A C 1
ATOM 510 O O . GLY A 1 69 ? 13.093 1.422 5.855 1.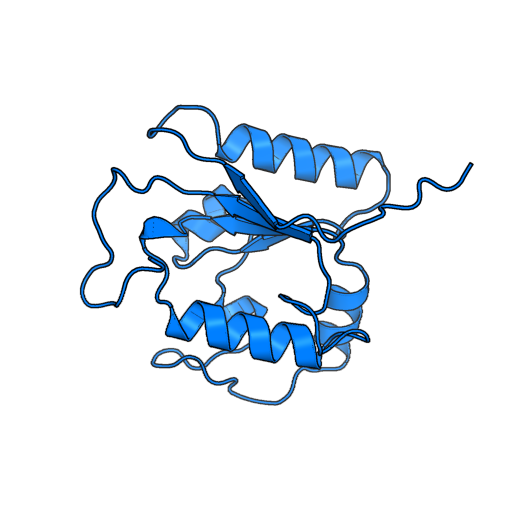00 79.81 69 GLY A O 1
ATOM 511 N N . ALA A 1 70 ? 13.674 -0.687 6.320 1.00 84.19 70 ALA A N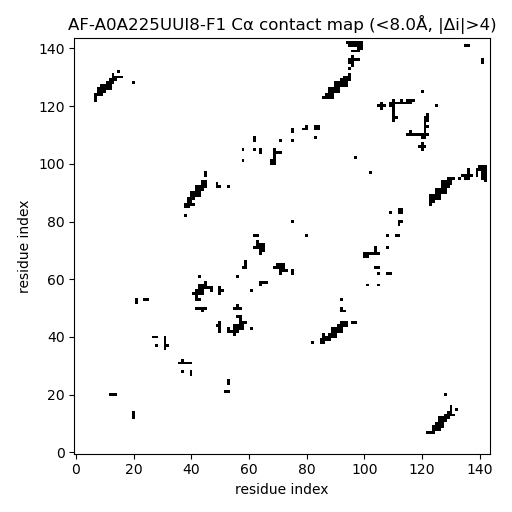 1
ATOM 512 C CA . ALA A 1 70 ? 12.320 -1.204 6.485 1.00 84.19 70 ALA A CA 1
ATOM 513 C C . ALA A 1 70 ? 11.737 -0.974 7.888 1.00 84.19 70 ALA A C 1
ATOM 515 O O . ALA A 1 70 ? 10.581 -1.303 8.148 1.00 84.19 70 ALA A O 1
ATOM 516 N N . GLU A 1 71 ? 12.536 -0.459 8.821 1.00 89.56 71 GLU A N 1
ATOM 517 C CA . GLU A 1 71 ? 12.114 -0.339 10.210 1.00 89.56 71 GLU A CA 1
ATOM 518 C C . GLU A 1 71 ? 11.322 0.941 10.478 1.00 89.56 71 GLU A C 1
ATOM 520 O O . GLU A 1 71 ? 11.661 2.003 9.944 1.00 89.56 71 GLU A O 1
ATOM 525 N N . PRO A 1 72 ? 10.307 0.884 11.355 1.00 91.25 72 PRO A N 1
ATOM 526 C CA . PRO A 1 72 ? 9.591 2.075 11.782 1.00 91.25 72 PRO A CA 1
ATOM 527 C C . PRO A 1 72 ? 10.487 3.010 12.613 1.00 91.25 72 PRO A C 1
ATOM 529 O O . PRO A 1 72 ? 11.295 2.562 13.426 1.00 91.25 72 PRO A O 1
ATOM 532 N N . ASN A 1 73 ? 10.312 4.326 12.455 1.00 91.06 73 ASN A N 1
ATOM 533 C CA . ASN A 1 73 ? 10.954 5.339 13.307 1.00 91.06 73 ASN A CA 1
ATOM 534 C C . ASN A 1 73 ? 10.428 5.285 14.750 1.00 91.06 73 ASN A C 1
ATOM 536 O O . ASN A 1 73 ? 11.146 5.594 15.697 1.00 91.06 73 ASN A O 1
ATOM 540 N N . SER A 1 74 ? 9.156 4.923 14.912 1.00 92.44 74 SER A N 1
ATOM 541 C CA . SER A 1 74 ? 8.479 4.791 16.200 1.00 92.44 74 SER A CA 1
ATOM 542 C C . SER A 1 74 ? 7.242 3.901 16.070 1.00 92.44 74 SER A C 1
ATOM 544 O O . SER A 1 74 ? 6.769 3.619 14.967 1.00 92.44 74 SER A O 1
ATOM 546 N N . ALA A 1 75 ? 6.703 3.447 17.204 1.00 92.56 75 ALA A N 1
ATOM 547 C CA . ALA A 1 75 ? 5.476 2.658 17.219 1.00 92.56 75 ALA A CA 1
ATOM 548 C C . ALA A 1 75 ? 4.289 3.438 16.605 1.00 92.56 75 ALA A C 1
ATOM 550 O O . ALA A 1 75 ? 4.202 4.657 16.781 1.00 92.56 75 ALA A O 1
ATOM 551 N N . PRO A 1 76 ? 3.333 2.762 15.935 1.00 94.25 76 PRO A N 1
ATOM 552 C CA . PRO A 1 76 ? 2.195 3.439 15.320 1.00 94.25 76 PRO A CA 1
ATOM 553 C C . PRO A 1 76 ? 1.347 4.202 16.334 1.00 94.25 76 PRO A C 1
ATOM 555 O O . PRO A 1 76 ? 0.934 3.653 17.362 1.00 94.25 76 PRO A O 1
ATOM 558 N N . THR A 1 77 ? 1.026 5.450 16.001 1.00 95.38 77 THR A N 1
ATOM 559 C CA . THR A 1 77 ? 0.196 6.313 16.844 1.00 95.38 77 THR A CA 1
ATOM 560 C C . THR A 1 77 ? -1.258 5.833 16.887 1.00 95.38 77 THR A C 1
ATOM 562 O O . THR A 1 77 ? -1.721 5.071 16.032 1.00 95.38 77 THR A O 1
ATOM 565 N N . ILE A 1 78 ? -2.019 6.311 17.876 1.00 94.56 78 ILE A N 1
ATOM 566 C CA . ILE A 1 78 ? -3.463 6.039 17.988 1.00 94.56 78 ILE A CA 1
ATOM 567 C C . ILE A 1 78 ? -4.199 6.502 16.723 1.00 94.56 78 ILE A C 1
ATOM 569 O O . ILE A 1 78 ? -5.091 5.811 16.234 1.00 94.56 78 ILE A O 1
ATOM 573 N N . GLU A 1 79 ? -3.792 7.636 16.154 1.00 94.06 79 GLU A N 1
ATOM 574 C CA . GLU A 1 79 ? -4.380 8.168 14.927 1.00 94.06 79 GLU A CA 1
ATOM 575 C C . GLU A 1 79 ? -4.107 7.262 13.718 1.00 94.06 79 GLU A C 1
ATOM 577 O O . GLU A 1 79 ? -5.031 6.963 12.959 1.00 94.06 79 GLU A O 1
ATOM 582 N N . MET A 1 80 ? -2.873 6.762 13.566 1.00 94.44 80 MET A N 1
ATOM 583 C CA . MET A 1 80 ? -2.526 5.803 12.509 1.00 94.44 80 MET A CA 1
ATOM 584 C C . MET A 1 80 ? -3.360 4.528 12.629 1.00 94.44 80 MET A C 1
ATOM 586 O O . MET A 1 80 ? -3.955 4.090 11.646 1.00 94.44 80 MET A O 1
ATOM 590 N N . LYS A 1 81 ? -3.475 3.975 13.844 1.00 95.50 81 LYS A N 1
ATOM 591 C CA . LYS A 1 81 ? -4.305 2.791 14.117 1.00 95.50 81 LYS A CA 1
ATOM 592 C C . LYS A 1 81 ? -5.782 3.053 13.814 1.00 95.50 81 LYS A C 1
ATOM 594 O O . LYS A 1 81 ? -6.439 2.221 13.194 1.00 95.50 81 LYS A O 1
ATOM 599 N N . SER A 1 82 ? -6.300 4.220 14.198 1.00 94.62 82 SER A N 1
ATOM 600 C CA . SER A 1 82 ? -7.683 4.630 13.929 1.00 94.62 82 SER A CA 1
ATOM 601 C C . SER A 1 82 ? -7.961 4.744 12.428 1.00 94.62 82 SER A C 1
ATOM 603 O O . SER A 1 82 ? -8.927 4.155 11.940 1.00 94.62 82 SER A O 1
ATOM 605 N N . LYS A 1 83 ? -7.080 5.404 11.666 1.00 94.19 83 LYS A N 1
ATOM 606 C CA . LYS A 1 83 ? -7.168 5.481 10.198 1.00 94.19 83 LYS A CA 1
ATOM 607 C C . LYS A 1 83 ? -7.107 4.088 9.567 1.00 94.19 83 LYS A C 1
ATOM 609 O O . LYS A 1 83 ? -8.011 3.714 8.825 1.00 94.19 83 LYS A O 1
ATOM 614 N N . PHE A 1 84 ? -6.113 3.284 9.942 1.00 95.94 84 PHE A N 1
ATOM 615 C CA . PHE A 1 84 ? -5.922 1.932 9.413 1.00 95.94 84 PHE A CA 1
ATOM 616 C C . PHE A 1 84 ? -7.079 0.977 9.753 1.00 95.94 84 PHE A C 1
ATOM 618 O O . PHE A 1 84 ? -7.397 0.066 8.987 1.00 95.94 84 PHE A O 1
ATOM 625 N N . SER A 1 85 ? -7.770 1.188 10.877 1.00 94.94 85 SER A N 1
ATOM 626 C CA . SER A 1 85 ? -8.936 0.379 11.247 1.00 94.94 85 SER A CA 1
ATOM 627 C C . SER A 1 85 ? -10.081 0.479 10.231 1.00 94.94 85 SER A C 1
ATOM 629 O O . SER A 1 85 ? -10.781 -0.511 10.024 1.00 94.94 85 SER A O 1
ATOM 631 N N . ARG A 1 86 ? -10.219 1.628 9.551 1.00 94.69 86 ARG A N 1
ATOM 6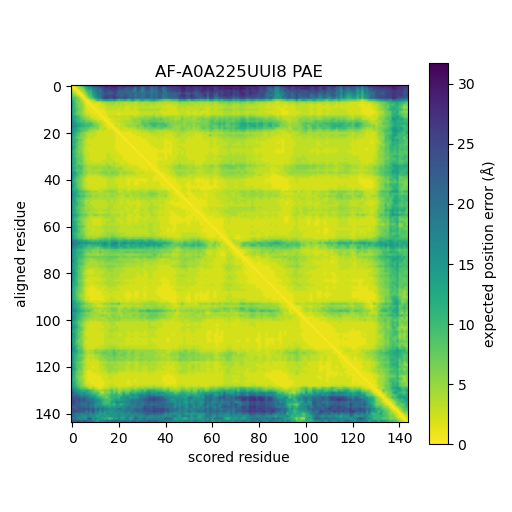32 C CA . ARG A 1 86 ? -11.253 1.895 8.536 1.00 94.69 86 ARG A CA 1
ATOM 633 C C . ARG A 1 86 ? -10.899 1.335 7.161 1.00 94.69 86 ARG A C 1
ATOM 635 O O . ARG A 1 86 ? -11.798 1.089 6.362 1.00 94.69 86 ARG A O 1
ATOM 642 N N . VAL A 1 87 ? -9.608 1.130 6.903 1.00 96.44 87 VAL A N 1
ATOM 643 C CA . VAL A 1 87 ? -9.107 0.576 5.644 1.00 96.44 87 VAL A CA 1
ATOM 644 C C . VAL A 1 87 ? -9.623 -0.851 5.478 1.00 96.44 87 VAL A C 1
ATOM 646 O O . VAL A 1 87 ? -9.615 -1.646 6.416 1.00 96.44 87 VAL A O 1
ATOM 649 N N . VAL A 1 88 ? -10.069 -1.174 4.275 1.00 95.69 88 VAL A N 1
ATOM 650 C CA . VAL A 1 88 ? -10.529 -2.496 3.840 1.00 95.69 88 VAL A CA 1
ATOM 651 C C . VAL A 1 88 ? -9.611 -3.018 2.737 1.00 95.69 88 VAL A C 1
ATOM 653 O O . VAL A 1 88 ? -9.247 -4.192 2.769 1.00 95.69 88 VAL A O 1
ATOM 656 N N . LEU A 1 89 ? -9.195 -2.140 1.820 1.00 96.56 89 LEU A N 1
ATOM 657 C CA . LEU A 1 89 ? -8.297 -2.432 0.708 1.00 96.56 89 LEU A CA 1
ATOM 658 C C . LEU A 1 89 ? -7.052 -1.541 0.773 1.00 96.56 89 LEU A C 1
ATOM 660 O O . LEU A 1 89 ? -7.164 -0.323 0.891 1.00 96.56 89 LEU A O 1
ATOM 664 N N . VAL A 1 90 ? -5.880 -2.156 0.659 1.00 97.56 90 VAL A N 1
ATOM 665 C CA . VAL A 1 90 ? -4.592 -1.489 0.473 1.00 97.56 90 VAL A CA 1
ATOM 666 C C . VAL A 1 90 ? -4.153 -1.714 -0.969 1.00 97.56 90 VAL A C 1
ATOM 668 O O . VAL A 1 90 ? -3.985 -2.854 -1.396 1.00 97.56 90 VAL A O 1
ATOM 671 N N . ILE A 1 91 ? -3.983 -0.634 -1.719 1.00 97.19 91 ILE A N 1
ATOM 672 C CA . ILE A 1 91 ? -3.466 -0.648 -3.085 1.00 97.19 91 ILE A CA 1
ATOM 673 C C . ILE A 1 91 ? -1.998 -0.238 -3.031 1.00 97.19 91 ILE A C 1
ATOM 675 O O . ILE A 1 91 ? -1.674 0.775 -2.412 1.00 97.19 91 ILE A O 1
ATOM 679 N N . ILE A 1 92 ? -1.125 -1.020 -3.658 1.00 95.44 92 ILE A N 1
ATOM 680 C CA . ILE A 1 92 ? 0.315 -0.758 -3.717 1.00 95.44 92 ILE A CA 1
ATOM 681 C C . ILE A 1 92 ? 0.707 -0.681 -5.185 1.00 95.44 92 ILE A C 1
ATOM 683 O O . ILE A 1 92 ? 0.731 -1.709 -5.857 1.00 95.44 92 ILE A O 1
ATOM 687 N N . ASP A 1 93 ? 0.976 0.524 -5.670 1.00 92.25 93 ASP A N 1
ATOM 688 C CA . ASP A 1 93 ? 1.455 0.757 -7.029 1.00 92.25 93 ASP A CA 1
ATOM 689 C C . ASP A 1 93 ? 2.980 0.672 -7.114 1.00 92.25 93 ASP A C 1
ATOM 691 O O . ASP A 1 93 ? 3.687 0.814 -6.109 1.00 92.25 93 ASP A O 1
ATOM 695 N N . GLU A 1 94 ? 3.472 0.451 -8.330 1.00 87.81 94 GLU A N 1
ATOM 696 C CA . GLU A 1 94 ? 4.888 0.262 -8.641 1.00 87.81 94 GLU A CA 1
ATOM 697 C C . GLU A 1 94 ? 5.530 -0.888 -7.845 1.00 87.81 94 GLU A C 1
ATOM 699 O O . GLU A 1 94 ? 6.666 -0.806 -7.360 1.00 87.81 94 GLU A O 1
ATOM 704 N N . ILE A 1 95 ? 4.797 -2.001 -7.703 1.00 86.25 95 ILE A N 1
ATOM 705 C CA . ILE A 1 95 ? 5.296 -3.185 -6.986 1.00 86.25 95 ILE A CA 1
ATOM 706 C C . ILE A 1 95 ? 6.560 -3.772 -7.634 1.00 86.25 95 ILE A C 1
ATOM 708 O O . ILE A 1 95 ? 7.409 -4.317 -6.932 1.00 86.25 95 ILE A O 1
ATOM 712 N N . SER A 1 96 ? 6.720 -3.615 -8.954 1.00 79.56 96 SER A N 1
ATOM 713 C CA . SER A 1 96 ? 7.863 -4.132 -9.716 1.00 79.56 96 SER A CA 1
ATOM 714 C C . SER A 1 96 ? 9.194 -3.521 -9.282 1.00 79.56 96 SER A C 1
ATOM 716 O O . SER A 1 96 ? 10.212 -4.210 -9.314 1.00 79.56 96 SER A O 1
ATOM 718 N N . ILE A 1 97 ? 9.182 -2.269 -8.821 1.00 79.12 97 ILE A N 1
ATOM 719 C CA . ILE A 1 97 ? 10.364 -1.535 -8.347 1.00 79.12 97 ILE A CA 1
ATOM 720 C C . ILE A 1 97 ? 10.393 -1.357 -6.823 1.00 79.12 97 ILE A C 1
ATOM 722 O O . ILE A 1 97 ? 11.247 -0.647 -6.295 1.00 79.12 97 ILE A O 1
ATOM 726 N N . THR A 1 98 ? 9.462 -1.981 -6.103 1.00 83.06 98 THR A N 1
ATOM 727 C CA . THR A 1 98 ? 9.426 -1.931 -4.640 1.00 83.06 98 THR A CA 1
ATOM 728 C C . THR A 1 98 ? 10.419 -2.942 -4.065 1.00 83.06 98 THR A C 1
ATOM 730 O O . THR A 1 98 ? 10.423 -4.111 -4.449 1.00 83.06 98 THR A O 1
ATOM 733 N N . ASP A 1 99 ? 11.257 -2.500 -3.125 1.00 85.81 99 ASP A N 1
ATOM 734 C CA . ASP A 1 99 ? 12.183 -3.376 -2.403 1.00 85.81 99 ASP A CA 1
ATOM 735 C C . ASP A 1 99 ? 11.445 -4.327 -1.439 1.00 85.81 99 ASP A C 1
ATOM 737 O O . ASP A 1 99 ? 10.553 -3.915 -0.688 1.00 85.81 99 ASP A O 1
ATOM 741 N N . GLN A 1 100 ? 11.852 -5.600 -1.422 1.00 86.62 100 GLN A N 1
ATOM 742 C CA . GLN A 1 100 ? 11.251 -6.634 -0.568 1.00 86.62 100 GLN A CA 1
ATOM 743 C C . GLN A 1 100 ? 11.316 -6.299 0.932 1.00 86.62 100 GLN A C 1
ATOM 745 O O . GLN A 1 100 ? 10.391 -6.614 1.686 1.00 86.62 100 GLN A O 1
ATOM 750 N N . GLY A 1 101 ? 12.393 -5.643 1.377 1.00 89.25 101 GLY A N 1
ATOM 751 C CA . GLY A 1 101 ? 12.572 -5.232 2.761 1.00 89.25 101 GLY A CA 1
ATOM 752 C C . GLY A 1 101 ? 11.540 -4.179 3.125 1.00 89.25 101 GLY A C 1
ATOM 753 O O . GLY A 1 101 ? 10.856 -4.313 4.138 1.00 89.25 101 GLY A O 1
ATOM 754 N N . LEU A 1 102 ? 11.351 -3.180 2.261 1.00 90.31 102 LEU A N 1
ATOM 755 C CA . LEU A 1 102 ? 10.334 -2.152 2.463 1.00 90.31 102 LEU A CA 1
ATOM 756 C C . LEU A 1 102 ? 8.916 -2.739 2.528 1.00 90.31 102 LEU A C 1
ATOM 758 O O . LEU A 1 102 ? 8.132 -2.348 3.397 1.00 90.31 102 LEU A O 1
ATOM 762 N N . LEU A 1 103 ? 8.595 -3.700 1.655 1.00 92.38 103 LEU A N 1
ATOM 763 C CA . LEU A 1 103 ? 7.308 -4.397 1.691 1.00 92.38 103 LEU A CA 1
ATOM 764 C C . LEU A 1 103 ? 7.125 -5.178 3.004 1.00 92.38 103 LEU A C 1
ATOM 766 O O . LEU A 1 103 ? 6.057 -5.113 3.618 1.00 92.38 103 LEU A O 1
ATOM 770 N N . GLY A 1 104 ? 8.173 -5.859 3.476 1.00 93.88 104 GLY A N 1
ATOM 771 C CA . GLY A 1 104 ? 8.179 -6.555 4.765 1.00 93.88 104 GLY A CA 1
ATOM 772 C C . GLY A 1 104 ? 8.008 -5.610 5.959 1.00 93.88 104 GLY A C 1
ATOM 773 O O . GLY A 1 104 ? 7.218 -5.882 6.862 1.00 93.88 104 GLY A O 1
ATOM 774 N N . GLY A 1 105 ? 8.679 -4.457 5.940 1.00 94.75 105 GLY A N 1
ATOM 775 C CA . GLY A 1 105 ? 8.523 -3.405 6.946 1.00 94.75 105 GLY A CA 1
ATOM 776 C C . GLY A 1 105 ? 7.104 -2.843 6.988 1.00 94.75 105 GLY A C 1
ATOM 777 O O . GLY A 1 105 ? 6.488 -2.730 8.052 1.00 94.75 105 GLY A O 1
ATOM 778 N N . MET A 1 106 ? 6.537 -2.566 5.814 1.00 95.38 106 MET A N 1
ATOM 779 C CA . MET A 1 106 ? 5.142 -2.162 5.669 1.00 95.38 106 MET A CA 1
ATOM 780 C C . MET A 1 106 ? 4.176 -3.210 6.233 1.00 95.38 106 MET A C 1
ATOM 782 O O . MET A 1 106 ? 3.229 -2.841 6.937 1.00 95.38 106 MET A O 1
ATOM 786 N N . ASP A 1 107 ? 4.396 -4.491 5.941 1.00 96.50 107 ASP A N 1
ATOM 787 C CA . ASP A 1 107 ? 3.588 -5.597 6.455 1.00 96.50 107 ASP A CA 1
ATOM 788 C C . ASP A 1 107 ? 3.669 -5.686 7.984 1.00 96.50 107 ASP A C 1
ATOM 790 O O . ASP A 1 107 ? 2.637 -5.691 8.658 1.00 96.50 107 ASP A O 1
ATOM 794 N N . ALA A 1 108 ? 4.878 -5.643 8.550 1.00 96.00 108 ALA A N 1
ATOM 795 C CA . ALA A 1 108 ? 5.101 -5.675 9.994 1.00 96.00 108 ALA A CA 1
ATOM 796 C C . ALA A 1 108 ? 4.362 -4.535 10.716 1.00 96.00 108 ALA A C 1
ATOM 798 O O . ALA A 1 108 ? 3.623 -4.768 11.681 1.00 96.00 108 ALA A O 1
ATOM 799 N N . VAL A 1 109 ? 4.476 -3.304 10.205 1.00 96.75 109 VAL A N 1
ATOM 800 C CA . VAL A 1 109 ? 3.756 -2.153 10.764 1.00 96.75 109 VAL A CA 1
ATOM 801 C C . VAL A 1 109 ? 2.242 -2.326 10.605 1.00 96.75 109 VAL A C 1
ATOM 803 O O . VAL A 1 109 ? 1.498 -2.097 11.559 1.00 96.75 109 VAL A O 1
ATOM 806 N N . SER A 1 110 ? 1.764 -2.794 9.451 1.00 96.94 110 SER A N 1
ATOM 807 C CA . SER A 1 110 ? 0.332 -3.015 9.191 1.00 96.94 110 SER A CA 1
ATOM 808 C C . SER A 1 110 ? -0.275 -4.076 10.117 1.00 96.94 110 SER A C 1
ATOM 810 O O . SER A 1 110 ? -1.362 -3.877 10.666 1.00 96.94 110 SER A O 1
ATOM 812 N N . ARG A 1 111 ? 0.451 -5.168 10.378 1.00 96.56 111 ARG A N 1
ATOM 813 C CA . ARG A 1 111 ? 0.072 -6.202 11.353 1.00 96.56 111 ARG A CA 1
ATOM 814 C C . ARG A 1 111 ? -0.012 -5.639 12.767 1.00 96.56 111 ARG A C 1
ATOM 816 O O . ARG A 1 111 ? -0.994 -5.905 13.455 1.00 96.56 111 ARG A O 1
ATOM 823 N N . SER A 1 112 ? 0.944 -4.798 13.167 1.00 95.94 112 SER A N 1
ATOM 824 C CA . SER A 1 112 ? 0.960 -4.160 14.495 1.00 95.94 112 SER A CA 1
ATOM 825 C C . SER A 1 112 ? -0.201 -3.176 14.730 1.00 95.94 112 SER A C 1
ATOM 827 O O . SER A 1 112 ? -0.570 -2.891 15.872 1.00 95.94 112 SER A O 1
ATOM 829 N N . MET A 1 113 ? -0.800 -2.653 13.653 1.00 95.69 113 MET A N 1
ATOM 830 C CA . MET A 1 113 ? -1.978 -1.780 13.701 1.00 95.69 113 MET A CA 1
ATOM 831 C C . MET A 1 113 ? -3.308 -2.549 13.648 1.00 95.69 113 MET A C 1
ATOM 833 O O . MET A 1 113 ? -4.365 -1.936 13.813 1.00 95.69 113 MET A O 1
ATOM 837 N N . SER A 1 114 ? -3.287 -3.865 13.407 1.00 93.12 114 SER A N 1
ATOM 838 C CA . SER A 1 114 ? -4.483 -4.681 13.183 1.00 93.12 114 SER A CA 1
ATOM 839 C C . SER A 1 114 ? -4.825 -5.594 14.359 1.00 93.12 114 SER A C 1
ATOM 841 O O . SER A 1 114 ? -3.980 -5.984 15.156 1.00 93.12 114 SER A O 1
ATOM 843 N N . LYS A 1 115 ? -6.093 -6.014 14.408 1.00 90.19 115 LYS A N 1
ATOM 844 C CA . LYS A 1 115 ? -6.579 -7.090 15.285 1.00 90.19 115 LYS A CA 1
ATOM 845 C C . LYS A 1 115 ? -6.257 -8.494 14.750 1.00 90.19 115 LYS A C 1
ATOM 847 O O . LYS A 1 115 ? -6.537 -9.474 15.427 1.00 90.19 115 LYS A O 1
ATOM 852 N N . THR A 1 116 ? -5.705 -8.605 13.538 1.00 91.25 116 THR A N 1
ATOM 853 C CA . THR A 1 116 ? -5.336 -9.885 12.904 1.00 91.25 116 THR A CA 1
ATOM 854 C C . THR A 1 116 ? -3.852 -9.906 12.508 1.00 91.25 116 THR A C 1
ATOM 856 O O . THR A 1 116 ? -3.524 -9.978 11.325 1.00 91.25 116 THR A O 1
ATOM 859 N N . PRO A 1 117 ? -2.924 -9.838 13.482 1.00 92.62 117 PRO A N 1
ATOM 860 C CA . PRO A 1 117 ? -1.487 -9.700 13.213 1.00 92.62 117 PRO A CA 1
ATOM 861 C C . PRO A 1 117 ? -0.865 -10.901 12.477 1.00 92.62 117 PRO A C 1
ATOM 863 O O . PRO A 1 117 ? 0.209 -10.780 11.897 1.00 92.62 117 PRO A O 1
ATOM 866 N N . ASN A 1 118 ? -1.543 -12.050 12.455 1.00 93.06 118 ASN A N 1
ATOM 867 C CA . ASN A 1 118 ? -1.066 -13.259 11.777 1.00 93.06 118 ASN A CA 1
ATOM 868 C C . ASN A 1 118 ? -1.356 -13.273 10.265 1.00 93.06 118 ASN A C 1
ATOM 870 O O . ASN A 1 118 ? -0.892 -14.171 9.571 1.00 93.06 118 ASN A O 1
ATOM 874 N N . LYS A 1 119 ? -2.130 -12.308 9.748 1.00 93.56 119 LYS A N 1
ATOM 875 C CA . LYS A 1 119 ? -2.458 -12.195 8.320 1.00 93.56 119 LYS A CA 1
ATOM 876 C C . LYS A 1 119 ? -1.629 -11.101 7.654 1.00 93.56 119 LYS A C 1
ATOM 878 O O . LYS A 1 119 ? -1.347 -10.079 8.281 1.00 93.56 119 LYS A O 1
ATOM 883 N N . TYR A 1 120 ? -1.313 -11.282 6.370 1.00 93.06 120 TYR A N 1
ATOM 884 C CA . TYR A 1 120 ? -0.644 -10.261 5.558 1.00 93.06 120 TYR A CA 1
ATOM 885 C C . TYR A 1 120 ? -1.371 -8.922 5.645 1.00 93.06 120 TYR A C 1
ATOM 887 O O . TYR A 1 120 ? -2.600 -8.878 5.693 1.00 93.06 120 TYR A O 1
ATOM 895 N N . MET A 1 121 ? -0.615 -7.834 5.706 1.00 95.06 121 MET A N 1
ATOM 896 C CA . MET A 1 121 ? -1.097 -6.465 5.865 1.00 95.06 121 MET A CA 1
ATOM 897 C C . MET A 1 121 ? -2.120 -6.314 6.998 1.00 95.06 121 MET A C 1
ATOM 899 O O . MET A 1 121 ? -3.034 -5.501 6.912 1.00 95.06 121 MET A O 1
ATOM 903 N N . GLY A 1 122 ? -2.022 -7.123 8.058 1.00 94.44 122 GLY A N 1
ATOM 904 C CA . GLY A 1 122 ? -2.999 -7.123 9.143 1.00 94.44 122 GLY A CA 1
ATOM 905 C C . GLY A 1 122 ? -4.414 -7.505 8.689 1.00 94.44 122 GLY A C 1
ATOM 906 O O . GLY A 1 122 ? -5.389 -6.926 9.172 1.00 94.44 122 GLY A O 1
ATOM 907 N N . GLY A 1 123 ? -4.534 -8.420 7.727 1.00 94.69 123 GLY A N 1
ATOM 908 C CA . GLY A 1 123 ? -5.803 -8.970 7.244 1.00 94.69 123 GLY A CA 1
ATOM 909 C C . GLY A 1 123 ? -6.601 -8.057 6.314 1.00 94.69 123 GLY A C 1
ATOM 910 O O . GLY A 1 123 ? -7.764 -8.352 6.042 1.00 94.69 123 GLY A O 1
ATOM 911 N N . LYS A 1 124 ? -6.014 -6.953 5.836 1.00 95.31 124 LYS A N 1
ATOM 912 C CA . LYS A 1 124 ? -6.629 -6.097 4.809 1.00 95.31 124 LYS A CA 1
ATOM 913 C C . LYS A 1 124 ? -6.545 -6.760 3.440 1.00 95.31 124 LYS A C 1
ATOM 915 O O . LYS A 1 124 ? -5.602 -7.499 3.172 1.00 95.31 124 LYS A O 1
ATOM 920 N N . HIS A 1 125 ? -7.493 -6.476 2.555 1.00 96.25 125 HIS A N 1
ATOM 921 C CA . HIS A 1 125 ? -7.325 -6.839 1.152 1.00 96.25 125 HIS A CA 1
ATOM 922 C C . HIS A 1 125 ? -6.133 -6.086 0.570 1.00 96.25 125 HIS A C 1
ATOM 924 O O . HIS A 1 125 ? -5.889 -4.939 0.946 1.00 96.25 125 HIS A O 1
ATOM 930 N N . VAL A 1 126 ? -5.401 -6.729 -0.332 1.00 96.62 126 VAL A N 1
ATOM 931 C CA . VAL A 1 126 ? -4.225 -6.145 -0.974 1.00 96.62 126 VAL A CA 1
ATOM 932 C C . VAL A 1 126 ? -4.390 -6.241 -2.481 1.00 96.62 126 VAL A C 1
ATOM 934 O O . VAL A 1 126 ? -4.705 -7.311 -3.000 1.00 96.62 126 VAL A O 1
ATOM 937 N N . LEU A 1 127 ? -4.181 -5.126 -3.172 1.00 96.50 127 LEU A N 1
ATOM 938 C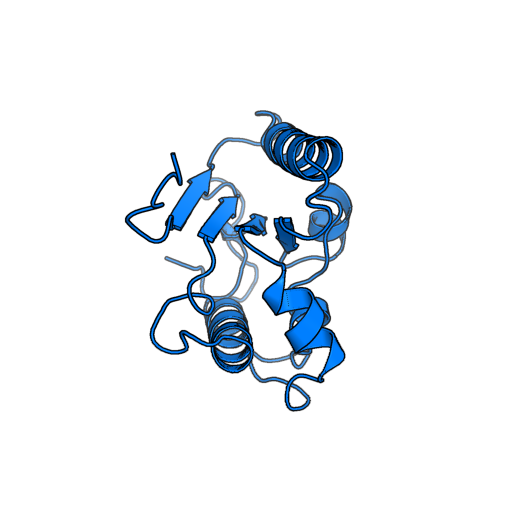 CA . LEU A 1 127 ? -4.092 -5.072 -4.625 1.00 96.50 127 LEU A CA 1
ATOM 939 C C . LEU A 1 127 ? -2.739 -4.480 -5.007 1.00 96.50 127 LEU A C 1
ATOM 941 O O . LEU A 1 127 ? -2.493 -3.292 -4.814 1.00 96.50 127 LEU A O 1
ATOM 945 N N . PHE A 1 128 ? -1.871 -5.320 -5.547 1.00 94.88 128 PHE A N 1
ATOM 946 C CA . PHE A 1 128 ? -0.620 -4.893 -6.146 1.00 94.88 128 PHE A CA 1
ATOM 947 C C . PHE A 1 128 ? -0.877 -4.395 -7.563 1.00 94.88 128 PHE A C 1
ATOM 949 O O . PHE A 1 128 ? -1.596 -5.034 -8.327 1.00 94.88 128 PHE A O 1
ATOM 956 N N . ILE A 1 129 ? -0.280 -3.269 -7.917 1.00 92.75 129 ILE A N 1
ATOM 957 C CA . ILE A 1 129 ? -0.334 -2.682 -9.248 1.00 92.75 129 ILE A CA 1
ATOM 958 C C . ILE A 1 129 ? 1.101 -2.459 -9.697 1.00 92.75 129 ILE A C 1
ATOM 960 O O . ILE A 1 129 ? 1.979 -2.105 -8.909 1.00 92.75 129 ILE A O 1
ATOM 964 N N . GLY A 1 130 ? 1.359 -2.737 -10.964 1.00 86.50 130 GLY A N 1
ATOM 965 C CA . GLY A 1 130 ? 2.648 -2.448 -11.557 1.00 86.50 130 GLY A CA 1
ATOM 966 C C . GLY A 1 130 ? 2.829 -3.183 -12.862 1.00 86.50 130 GLY A C 1
ATOM 967 O O . GLY A 1 130 ? 1.946 -3.895 -13.339 1.00 86.50 130 GLY A O 1
ATOM 968 N N . ASP A 1 131 ? 4.012 -3.026 -13.418 1.00 81.06 131 ASP A N 1
ATOM 969 C CA . ASP A 1 131 ? 4.404 -3.640 -14.669 1.00 81.06 131 ASP A CA 1
ATOM 970 C C . ASP A 1 131 ? 5.784 -4.269 -14.479 1.00 81.06 131 ASP A C 1
ATOM 972 O O . ASP A 1 131 ? 6.784 -3.570 -14.319 1.00 81.06 131 ASP A O 1
ATOM 976 N N . PHE A 1 132 ? 5.833 -5.600 -14.431 1.00 64.44 132 PHE A N 1
ATOM 977 C CA . PHE A 1 132 ? 7.090 -6.336 -14.275 1.00 64.44 132 PHE A CA 1
ATOM 978 C C . PHE A 1 132 ? 7.925 -6.374 -15.564 1.00 64.44 132 PHE A C 1
ATOM 980 O O . PHE A 1 132 ? 9.056 -6.854 -15.525 1.00 64.44 132 PHE A O 1
ATOM 987 N N . LEU A 1 133 ? 7.393 -5.877 -16.689 1.00 61.88 133 LEU A N 1
ATOM 988 C CA . LEU A 1 133 ? 8.129 -5.723 -17.946 1.00 61.88 133 LEU A CA 1
ATOM 989 C C . LEU A 1 133 ? 8.794 -4.340 -18.073 1.00 61.88 133 LEU A C 1
ATOM 991 O O . LEU A 1 133 ? 9.529 -4.103 -19.030 1.00 61.88 133 LEU A O 1
ATOM 995 N N . GLN A 1 134 ? 8.576 -3.439 -17.107 1.00 61.50 134 GLN A N 1
ATOM 996 C CA . GLN A 1 134 ? 9.324 -2.184 -16.983 1.00 61.50 134 GLN A CA 1
ATOM 997 C C . GLN A 1 134 ? 10.701 -2.394 -16.330 1.00 61.50 134 GLN A C 1
ATOM 999 O O . GLN A 1 134 ? 11.094 -3.509 -15.985 1.00 61.50 134 GLN A O 1
ATOM 1004 N N . LEU A 1 135 ? 11.476 -1.308 -16.209 1.00 54.06 135 LEU A N 1
ATOM 1005 C CA . LEU A 1 135 ? 12.827 -1.336 -15.646 1.00 54.06 135 LEU A CA 1
ATOM 1006 C C . LEU A 1 135 ? 12.825 -1.951 -14.228 1.00 54.06 135 LEU A C 1
ATOM 1008 O O . LEU A 1 135 ? 12.000 -1.557 -13.403 1.00 54.06 135 LEU A O 1
ATOM 1012 N N . PRO A 1 136 ? 13.752 -2.877 -13.913 1.00 55.22 136 PRO A N 1
ATOM 1013 C CA . PRO A 1 136 ? 13.889 -3.424 -12.566 1.00 55.22 136 PRO A CA 1
ATOM 1014 C C . PRO A 1 136 ? 14.338 -2.340 -11.566 1.00 55.22 136 PRO A C 1
ATOM 1016 O O . PRO A 1 136 ? 14.913 -1.325 -11.973 1.00 55.22 136 PRO A O 1
ATOM 1019 N N . PRO A 1 137 ? 14.123 -2.544 -10.251 1.00 52.84 137 PRO A N 1
ATOM 1020 C CA . PRO A 1 137 ? 14.502 -1.576 -9.230 1.00 52.84 137 PRO A CA 1
ATOM 1021 C C . PRO A 1 137 ? 15.996 -1.252 -9.296 1.00 52.84 137 PRO A C 1
ATOM 1023 O O . PRO A 1 137 ? 16.846 -2.143 -9.333 1.00 52.84 137 PRO A O 1
ATOM 1026 N N . VAL A 1 138 ? 16.325 0.041 -9.276 1.00 53.16 138 VAL A N 1
ATOM 1027 C CA . VAL A 1 138 ? 17.715 0.505 -9.256 1.00 53.16 138 VAL A CA 1
ATOM 1028 C C . VAL A 1 138 ? 18.288 0.241 -7.860 1.00 53.16 138 VAL A C 1
ATOM 1030 O O . VAL A 1 138 ? 17.844 0.841 -6.887 1.00 53.16 138 VAL A O 1
ATOM 1033 N N . ALA A 1 139 ? 19.272 -0.660 -7.771 1.00 58.81 139 ALA A N 1
ATOM 1034 C CA . ALA A 1 139 ? 20.013 -1.005 -6.548 1.00 58.81 139 ALA A CA 1
ATOM 1035 C C . ALA A 1 139 ? 19.213 -1.683 -5.402 1.00 58.81 139 ALA A C 1
ATOM 1037 O O . ALA A 1 139 ? 19.658 -1.647 -4.256 1.00 58.81 139 ALA A O 1
ATOM 1038 N N . GLY A 1 140 ? 18.082 -2.340 -5.693 1.00 59.03 140 GLY A N 1
ATOM 1039 C CA . GLY A 1 140 ? 17.277 -3.092 -4.712 1.00 59.03 140 GLY A CA 1
ATOM 1040 C C . GLY A 1 140 ? 17.048 -4.559 -5.091 1.00 59.03 140 GLY A C 1
ATOM 1041 O O . GLY A 1 140 ? 17.319 -4.965 -6.223 1.00 59.03 140 GLY A O 1
ATOM 1042 N N . SER A 1 141 ? 16.527 -5.360 -4.153 1.00 62.59 141 SER A N 1
ATOM 1043 C CA . SER A 1 141 ? 16.049 -6.714 -4.471 1.00 62.59 141 SER A CA 1
ATOM 1044 C C . SER A 1 141 ? 14.579 -6.638 -4.895 1.00 62.59 141 SER A C 1
ATOM 1046 O O . SER A 1 141 ? 13.747 -6.247 -4.071 1.00 62.59 141 SER A O 1
ATOM 1048 N N . PRO A 1 142 ? 14.236 -6.981 -6.152 1.00 59.97 142 PRO A N 1
ATOM 1049 C CA . PRO A 1 142 ? 12.849 -6.955 -6.604 1.00 59.97 142 PRO A CA 1
ATOM 1050 C C . PRO A 1 142 ? 11.996 -7.920 -5.781 1.00 59.97 142 PRO A C 1
ATOM 1052 O O . PRO A 1 142 ? 12.467 -8.996 -5.410 1.00 59.97 142 PRO A O 1
ATOM 1055 N N . CYS A 1 143 ? 10.734 -7.556 -5.550 1.00 54.41 143 CYS A N 1
ATOM 1056 C CA . CYS A 1 143 ? 9.713 -8.481 -5.059 1.00 54.41 143 CYS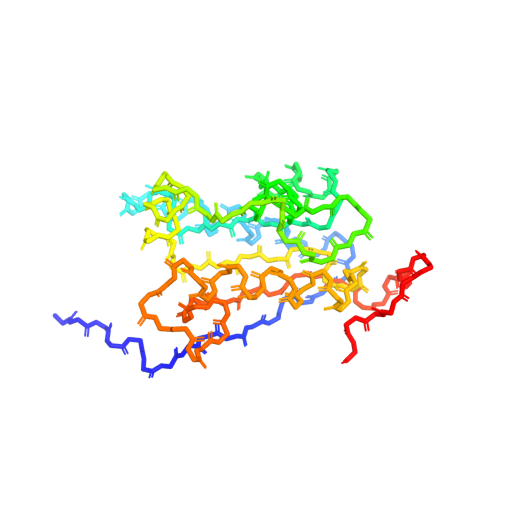 A CA 1
ATOM 1057 C C . CYS A 1 143 ? 9.468 -9.571 -6.125 1.00 54.41 143 CYS A C 1
ATOM 1059 O O . CYS A 1 143 ? 8.597 -9.406 -6.979 1.00 54.41 143 CYS A O 1
ATOM 1061 N N . LYS A 1 144 ? 10.292 -10.626 -6.130 1.00 46.53 144 LYS A N 1
ATOM 1062 C CA . LYS A 1 144 ? 10.135 -11.828 -6.965 1.00 46.53 144 LYS A CA 1
ATOM 1063 C C . LYS A 1 144 ? 9.361 -12.913 -6.233 1.00 46.53 144 LYS A C 1
ATOM 1065 O O . LYS A 1 144 ? 9.564 -13.048 -5.007 1.00 46.53 144 LYS A O 1
#

Foldseek 3Di:
DDPPPPAAADAEDADDPPPCLLVVLVVVQVVCVVVVLHLQEAEEECDPVVQVSSVHYYLCVLLCADPPFLAHPDQDDPVSLVSLVSHQEYEYEALQQDAPRNLVSSQCNQLSSEPQNVDGSNRHHYYYYYYNPDDGHDPHDHPD

Mean predicted aligned error: 5.95 Å

pLDDT: mean 87.22, std 13.66, range [37.12, 97.56]

Radius of gyration: 14.85 Å; Cα contacts (8 Å, |Δi|>4): 249; chains: 1; bounding box: 48×27×39 Å